Protein AF-A0A1G3JEB6-F1 (afdb_monomer)

Foldseek 3Di:
DPDPPPPPPPPPPPPPPDDLVVFDKDKDAPDWDDDVVQQKIKGAHQIWIDRPQKIKTARMKMWHADPVRDIDIDGCHPHIDIDGDD

Radius of gyration: 20.66 Å; Cα contacts (8 Å, |Δi|>4): 149; chains: 1; bounding box: 63×36×47 Å

pLDDT: mean 85.49, std 15.01, range [52.44, 98.12]

Nearest PDB structures (foldseek):
  2r19-assembly1_A-2  TM=8.642E-01  e=1.914E-05  Escherichia coli K-12
  4uu4-assembly1_A  TM=9.193E-01  e=6.730E-05  Pseudomonas aeruginosa PAO1
  8gak-assembly1_A  TM=9.380E-01  e=1.126E-04  Escherichia coli
  2r1a-assembly2_H  TM=9.233E-01  e=3.532E-04  Escherichia coli K-12
  8onu-assembly1_A  TM=7.527E-01  e=1.883E-04  Acinetobacter baumannii

Sequence (86 aa):
MLPLVLLLLCTNDAMAEQADRDKPVHLEADRVLIDDARQFKSFEGRVHLIQGTLNIHADRIEVREDAGGYQHLTATGHPAKFRQRY

Mean predicted aligned error: 9.11 Å

Secondary structure (DSSP, 8-state):
--SSSGGGG----------GGGSPEEEE-SEEEEEGGGTEEEEEEEEEEEETTEEEEEEEEEEEE-TTSPEEEEEE-TT-EEE---

Solvent-accessible surface area (backbone atoms only — not comparable to full-atom values): 5191 Å² total; per-residue (Å²): 145,84,78,80,79,76,72,75,80,75,72,73,83,75,74,71,75,77,57,39,84,81,39,70,79,45,78,47,49,77,40,77,47,79,38,76,94,71,40,33,36,39,32,32,44,75,18,39,38,37,25,67,59,34,38,37,40,21,42,29,39,38,40,37,51,48,100,84,70,52,76,47,75,50,72,42,45,97,71,50,44,78,47,70,74,133

Structure (mmCIF, N/CA/C/O backbone):
data_AF-A0A1G3JEB6-F1
#
_entry.id   AF-A0A1G3JEB6-F1
#
loop_
_atom_site.group_PDB
_atom_site.id
_atom_site.type_symbol
_atom_site.label_atom_id
_atom_site.label_alt_id
_atom_site.label_comp_id
_atom_site.label_asym_id
_atom_site.label_entity_id
_atom_site.label_seq_id
_atom_site.pdbx_PDB_ins_code
_atom_site.Cartn_x
_atom_site.Cartn_y
_atom_site.Cartn_z
_atom_site.occupancy
_atom_site.B_iso_or_equiv
_atom_site.auth_seq_id
_atom_site.auth_comp_id
_atom_site.auth_asym_id
_atom_site.auth_atom_id
_atom_site.pdbx_PDB_model_num
ATOM 1 N N . MET A 1 1 ? 51.222 20.285 -29.710 1.00 53.34 1 MET A N 1
ATOM 2 C CA . MET A 1 1 ? 50.717 19.806 -28.402 1.00 53.34 1 MET A CA 1
ATOM 3 C C 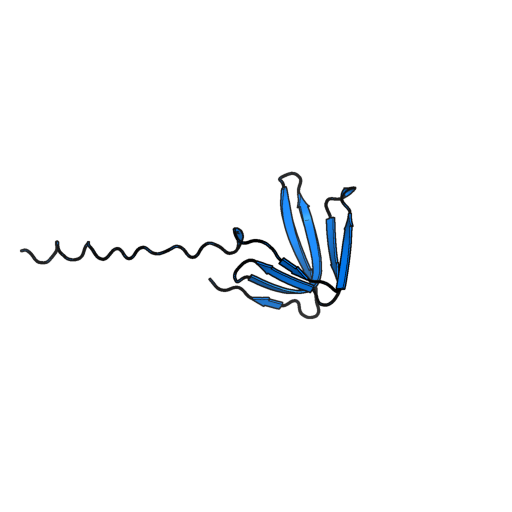. MET A 1 1 ? 49.454 20.589 -28.031 1.00 53.34 1 MET A C 1
ATOM 5 O O . MET A 1 1 ? 49.487 21.382 -27.105 1.00 53.34 1 MET A O 1
ATOM 9 N N . LEU A 1 2 ? 48.371 20.466 -28.811 1.00 52.44 2 LEU A N 1
ATOM 10 C CA . LEU A 1 2 ? 47.167 21.293 -28.618 1.00 52.44 2 LEU A CA 1
ATOM 11 C C . LEU A 1 2 ? 45.839 20.664 -29.123 1.00 52.44 2 LEU A C 1
ATOM 13 O O . LEU A 1 2 ? 45.078 21.363 -29.780 1.00 52.44 2 LEU A O 1
ATOM 17 N N . PRO A 1 3 ? 45.510 19.378 -28.848 1.00 53.38 3 PRO A N 1
ATOM 18 C CA . PRO A 1 3 ? 44.134 18.904 -29.033 1.00 53.38 3 PRO A CA 1
ATOM 19 C C . PRO A 1 3 ? 43.454 18.441 -27.733 1.00 53.38 3 PRO A C 1
ATOM 21 O O . PRO A 1 3 ? 42.344 17.930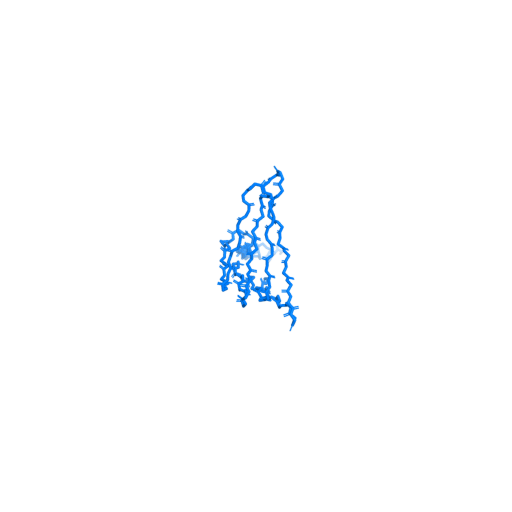 -27.791 1.00 53.38 3 PRO A O 1
ATOM 24 N N . LEU A 1 4 ? 44.091 18.583 -26.562 1.00 54.78 4 LEU A N 1
ATOM 25 C CA . LEU A 1 4 ? 43.558 18.003 -25.318 1.00 54.78 4 LEU A CA 1
ATOM 26 C C . LEU A 1 4 ? 42.544 18.910 -24.591 1.00 54.78 4 LEU A C 1
ATOM 28 O O . LEU A 1 4 ? 41.795 18.437 -23.747 1.00 54.78 4 LEU A O 1
ATOM 32 N N . VAL A 1 5 ? 42.489 20.204 -24.919 1.00 59.19 5 VAL A N 1
ATOM 33 C CA . VAL A 1 5 ? 41.704 21.191 -24.149 1.00 59.19 5 VAL A CA 1
ATOM 34 C C . VAL A 1 5 ? 40.231 21.267 -24.585 1.00 59.19 5 VAL A C 1
ATOM 36 O O . VAL A 1 5 ? 39.395 21.745 -23.827 1.00 59.19 5 VAL A O 1
ATOM 39 N N . LEU A 1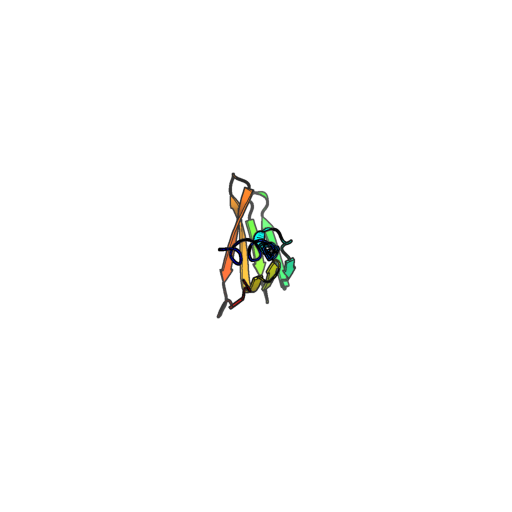 6 ? 39.869 20.757 -25.767 1.00 55.44 6 LEU A N 1
ATOM 40 C CA . LEU A 1 6 ? 38.523 20.964 -26.326 1.00 55.44 6 LEU A CA 1
ATOM 41 C C . LEU A 1 6 ? 37.474 19.925 -25.877 1.00 55.44 6 LEU A C 1
ATOM 43 O O . LEU A 1 6 ? 36.290 20.109 -26.135 1.00 55.44 6 LEU A O 1
ATOM 47 N N . LEU A 1 7 ? 37.868 18.851 -25.182 1.00 58.34 7 LEU A N 1
ATOM 48 C CA . LEU A 1 7 ? 36.946 17.754 -24.844 1.00 58.34 7 LEU A CA 1
ATOM 49 C C . LEU A 1 7 ? 36.162 17.943 -23.529 1.00 58.34 7 LEU A C 1
ATOM 51 O O . LEU A 1 7 ? 35.318 17.111 -23.213 1.00 58.34 7 LEU A O 1
ATOM 55 N N . LEU A 1 8 ? 36.410 19.010 -22.760 1.00 59.66 8 LEU A N 1
ATOM 56 C CA . LEU A 1 8 ? 35.805 19.188 -21.428 1.00 59.66 8 LEU A CA 1
ATOM 57 C C . LEU A 1 8 ? 34.420 19.861 -21.412 1.00 59.66 8 LEU A C 1
ATOM 59 O O . LEU A 1 8 ? 33.835 19.993 -20.343 1.00 59.66 8 LEU A O 1
ATOM 63 N N . LEU A 1 9 ? 33.872 20.276 -22.557 1.00 59.81 9 LEU A N 1
ATOM 64 C CA . LEU A 1 9 ? 32.610 21.036 -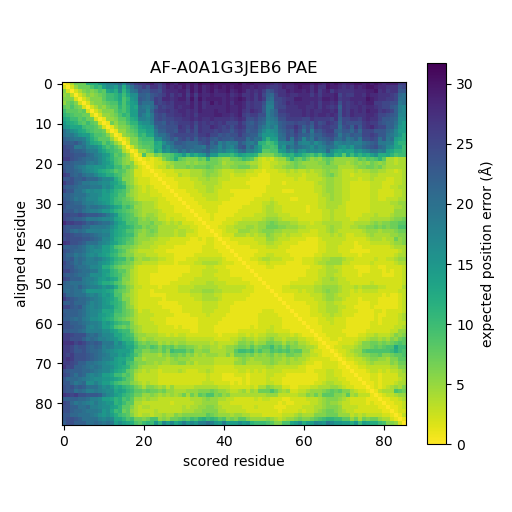22.605 1.00 59.81 9 LEU A CA 1
ATOM 65 C C . LEU A 1 9 ? 31.352 20.176 -22.831 1.00 59.81 9 LEU A C 1
ATOM 67 O O . LEU A 1 9 ? 30.262 20.718 -22.954 1.00 59.81 9 LEU A O 1
ATOM 71 N N . CYS A 1 10 ? 31.475 18.846 -22.863 1.00 57.94 10 CYS A N 1
ATOM 72 C CA . CYS A 1 10 ? 30.333 17.924 -22.929 1.00 57.94 10 CYS A CA 1
ATOM 73 C C . CYS A 1 10 ? 30.061 17.267 -21.569 1.00 57.94 10 CYS A C 1
ATOM 75 O O . CYS A 1 10 ? 29.960 16.046 -21.465 1.00 57.94 10 CYS A O 1
ATOM 77 N N . THR A 1 11 ? 29.948 18.057 -20.503 1.00 61.47 11 THR A N 1
ATOM 78 C CA . THR A 1 11 ? 29.278 17.587 -19.288 1.00 61.47 11 THR A CA 1
ATOM 79 C C . THR A 1 11 ? 27.781 17.676 -19.548 1.00 61.47 11 THR A C 1
ATOM 81 O O . THR A 1 11 ? 27.168 18.709 -19.301 1.00 61.47 11 THR A O 1
ATOM 84 N N . ASN A 1 12 ? 27.210 16.614 -20.124 1.00 62.38 12 ASN A N 1
ATOM 85 C CA . ASN A 1 12 ? 25.764 16.428 -20.117 1.00 62.38 12 ASN A CA 1
ATOM 86 C C . ASN A 1 12 ? 25.300 16.588 -18.669 1.00 62.38 12 ASN A C 1
ATOM 88 O O . ASN A 1 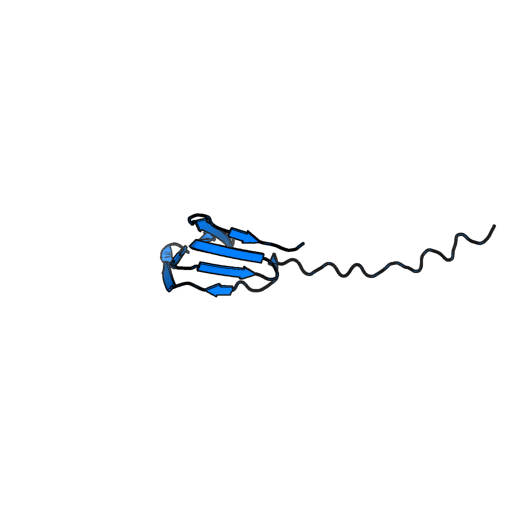12 ? 25.772 15.852 -17.799 1.00 62.38 12 ASN A O 1
ATOM 92 N N . ASP A 1 13 ? 24.392 17.531 -18.425 1.00 57.34 13 ASP A N 1
ATOM 93 C CA . ASP A 1 13 ? 23.560 17.540 -17.234 1.00 57.34 13 ASP A CA 1
ATOM 94 C C . ASP A 1 13 ? 22.885 16.171 -17.154 1.00 57.34 13 ASP A C 1
ATOM 96 O O . ASP A 1 13 ? 21.898 15.885 -17.835 1.00 57.34 13 ASP A O 1
ATOM 100 N N . ALA A 1 14 ? 23.476 15.278 -16.364 1.00 60.12 14 ALA A N 1
ATOM 101 C CA . ALA A 1 14 ? 22.818 14.079 -15.907 1.00 60.12 14 ALA A CA 1
ATOM 102 C C . ALA A 1 14 ? 21.689 14.574 -15.006 1.00 60.12 14 ALA A C 1
ATOM 104 O O . ALA A 1 14 ? 21.873 14.770 -13.806 1.00 60.12 14 ALA A O 1
ATOM 105 N N . MET A 1 15 ? 20.546 14.877 -15.623 1.00 57.75 15 MET A N 1
ATOM 106 C CA . MET A 1 15 ? 19.287 15.098 -14.936 1.00 57.75 15 MET A CA 1
ATOM 107 C C . MET A 1 15 ? 19.051 13.831 -14.126 1.00 57.75 15 MET A C 1
ATOM 109 O O . MET A 1 15 ? 18.643 12.809 -14.672 1.00 57.75 15 MET A O 1
ATOM 113 N N . ALA A 1 16 ? 19.426 13.876 -12.850 1.00 58.53 16 ALA A N 1
ATOM 114 C CA . ALA A 1 16 ? 19.141 12.815 -11.913 1.00 58.53 16 ALA A CA 1
ATOM 115 C C . ALA A 1 16 ? 17.627 12.633 -11.948 1.00 58.53 16 ALA A C 1
ATOM 117 O O . ALA A 1 16 ? 16.878 13.543 -11.579 1.00 58.53 16 ALA A O 1
ATOM 118 N N . GLU A 1 17 ? 17.188 11.502 -12.493 1.00 60.03 17 GLU A N 1
ATOM 119 C CA . GLU A 1 17 ? 15.788 11.126 -12.492 1.00 60.03 17 GLU A CA 1
ATOM 120 C C . GLU A 1 17 ? 15.300 11.235 -11.047 1.00 60.03 17 GLU A C 1
ATOM 122 O O . GLU A 1 17 ? 15.914 10.701 -10.120 1.00 60.03 17 GLU A O 1
ATOM 127 N N . GLN A 1 18 ? 14.281 12.068 -10.834 1.00 63.56 18 GLN A N 1
ATOM 128 C CA . GLN A 1 18 ? 13.822 12.395 -9.494 1.00 63.56 18 GLN A CA 1
ATOM 129 C C . GLN A 1 18 ? 13.347 11.104 -8.833 1.00 63.56 18 GLN A C 1
ATOM 131 O O . GLN A 1 18 ? 12.389 10.500 -9.315 1.00 63.56 18 GLN A O 1
ATOM 136 N N . ALA A 1 19 ? 14.030 10.695 -7.763 1.00 78.69 19 ALA A N 1
ATOM 137 C CA . ALA A 1 19 ? 13.802 9.415 -7.115 1.00 78.69 19 ALA A CA 1
ATOM 138 C C . ALA A 1 19 ? 12.309 9.223 -6.810 1.00 78.69 19 ALA A C 1
ATOM 140 O O . ALA A 1 19 ? 11.666 10.110 -6.245 1.00 78.69 19 ALA A O 1
ATOM 141 N N . ASP A 1 20 ? 11.764 8.049 -7.150 1.00 79.31 20 ASP A N 1
ATOM 142 C CA . ASP A 1 20 ? 10.351 7.702 -6.923 1.00 79.31 20 ASP A CA 1
ATOM 143 C C . ASP A 1 20 ? 9.885 8.003 -5.495 1.00 79.31 20 ASP A C 1
ATOM 145 O O . ASP A 1 20 ? 8.741 8.388 -5.281 1.00 79.31 20 ASP A O 1
ATOM 149 N N . ARG A 1 21 ? 10.795 7.903 -4.521 1.00 82.69 21 ARG A N 1
ATOM 150 C CA . ARG A 1 21 ? 10.550 8.196 -3.106 1.00 82.69 21 ARG A CA 1
ATOM 151 C C . ARG A 1 21 ? 9.976 9.594 -2.848 1.00 82.69 21 ARG A C 1
ATOM 153 O O . ARG A 1 21 ? 9.208 9.751 -1.904 1.00 82.69 21 ARG A O 1
ATOM 160 N N . ASP A 1 22 ? 10.332 10.585 -3.660 1.00 86.06 22 ASP A N 1
ATOM 161 C CA . ASP A 1 22 ? 9.867 11.966 -3.486 1.00 86.06 22 ASP A CA 1
ATOM 162 C C . ASP A 1 22 ? 8.516 12.216 -4.173 1.00 86.06 22 ASP A C 1
ATOM 164 O O . ASP A 1 22 ? 7.924 13.289 -4.040 1.00 86.06 22 ASP A O 1
ATOM 168 N N . LYS A 1 23 ? 8.015 11.240 -4.940 1.00 89.50 23 LYS A N 1
ATOM 169 C CA . LYS A 1 23 ? 6.720 11.335 -5.614 1.00 89.50 23 LYS A CA 1
ATOM 170 C C . LYS A 1 23 ? 5.579 11.001 -4.637 1.00 89.50 23 LYS A C 1
ATOM 172 O O . LYS A 1 23 ? 5.773 10.196 -3.721 1.00 89.50 23 LYS A O 1
ATOM 177 N N . PRO A 1 24 ? 4.375 11.576 -4.834 1.00 91.06 24 PRO A N 1
ATOM 178 C CA . PRO A 1 24 ? 3.196 11.237 -4.039 1.00 91.06 24 PRO A CA 1
ATOM 179 C C . PRO A 1 24 ? 2.846 9.748 -4.123 1.00 91.06 24 PRO A C 1
ATOM 181 O O . PRO A 1 24 ? 2.986 9.135 -5.182 1.00 91.06 24 PRO A O 1
ATOM 184 N N . VAL A 1 25 ? 2.341 9.192 -3.020 1.00 91.69 25 VAL A N 1
ATOM 185 C CA . VAL A 1 25 ? 1.804 7.826 -2.973 1.00 91.69 25 VAL A CA 1
ATOM 186 C C . VAL A 1 25 ? 0.309 7.860 -3.291 1.00 91.69 25 VAL A C 1
ATOM 188 O O . VAL A 1 25 ? -0.461 8.578 -2.650 1.00 91.69 25 VAL A O 1
ATOM 191 N N . HIS A 1 26 ? -0.107 7.050 -4.258 1.00 94.50 26 HIS A N 1
ATOM 192 C CA . HIS A 1 26 ? -1.506 6.756 -4.552 1.00 94.50 26 HIS A CA 1
ATOM 193 C C . HIS A 1 26 ? -1.807 5.304 -4.220 1.00 94.50 26 HIS A C 1
ATOM 195 O O . HIS A 1 26 ? -0.988 4.424 -4.479 1.00 94.50 26 HIS A O 1
ATOM 201 N N . LEU A 1 27 ? -2.963 5.067 -3.607 1.00 95.00 27 LEU A N 1
ATOM 202 C CA . LEU A 1 27 ? -3.334 3.759 -3.092 1.00 95.00 27 LEU A CA 1
ATOM 203 C C . LEU A 1 27 ? -4.832 3.545 -3.296 1.00 95.00 27 LEU A C 1
ATOM 205 O O . LEU A 1 27 ? -5.653 4.252 -2.713 1.00 95.00 27 LEU A O 1
ATOM 209 N N . GLU A 1 28 ? -5.165 2.585 -4.148 1.00 96.62 28 GLU A N 1
ATOM 210 C CA . GLU A 1 28 ? -6.534 2.193 -4.471 1.00 96.62 28 GLU A CA 1
ATOM 211 C C . GLU A 1 28 ? -6.814 0.808 -3.893 1.00 96.62 28 GLU A C 1
ATOM 213 O O . GLU A 1 28 ? -5.954 -0.073 -3.946 1.00 96.62 28 GLU A O 1
ATOM 218 N N . ALA A 1 29 ? -7.997 0.621 -3.309 1.00 97.81 29 ALA A N 1
ATOM 219 C CA . ALA A 1 29 ? -8.431 -0.640 -2.717 1.00 97.81 29 ALA A CA 1
ATOM 220 C C . ALA A 1 29 ? -9.958 -0.690 -2.604 1.00 97.81 29 ALA A C 1
ATOM 222 O O . ALA A 1 29 ? -10.622 0.348 -2.597 1.00 97.81 29 ALA A O 1
ATOM 223 N N . ASP A 1 30 ? -10.509 -1.893 -2.444 1.00 97.94 30 ASP A N 1
ATOM 224 C CA . ASP A 1 30 ? -11.943 -2.084 -2.207 1.00 97.94 30 ASP A CA 1
ATOM 225 C C . ASP A 1 30 ? -12.359 -1.631 -0.794 1.00 97.94 30 ASP A C 1
ATOM 227 O O . ASP A 1 30 ? -13.486 -1.177 -0.580 1.00 97.94 30 ASP A O 1
ATOM 231 N N . ARG A 1 31 ? -11.470 -1.790 0.195 1.00 97.38 31 ARG A N 1
ATOM 232 C CA . ARG A 1 31 ? -11.719 -1.442 1.600 1.00 97.38 31 ARG A CA 1
ATOM 233 C C . ARG A 1 31 ? -10.497 -0.817 2.247 1.00 97.38 31 ARG A C 1
ATOM 235 O O . ARG A 1 31 ? -9.364 -1.201 1.964 1.00 97.38 31 ARG A O 1
ATOM 242 N N . VAL A 1 32 ? -10.756 0.094 3.181 1.00 96.94 32 VAL A N 1
ATOM 243 C CA . VAL A 1 32 ? -9.733 0.733 4.009 1.00 96.94 32 VAL A CA 1
ATOM 244 C C . VAL A 1 32 ? -10.160 0.665 5.469 1.00 96.94 32 VAL A C 1
ATOM 246 O O . VAL A 1 32 ? -11.284 1.032 5.808 1.00 96.94 32 VAL A O 1
ATOM 249 N N . LEU A 1 33 ? -9.253 0.211 6.327 1.00 96.75 33 LEU A N 1
ATOM 250 C CA . LEU A 1 33 ? -9.359 0.318 7.777 1.00 96.75 33 LEU A CA 1
ATOM 251 C C . LEU A 1 33 ? -8.265 1.260 8.268 1.00 96.75 33 LEU A C 1
ATOM 253 O O . LEU A 1 33 ? -7.106 1.135 7.875 1.00 96.75 33 LEU A O 1
ATOM 257 N N . ILE A 1 34 ? -8.651 2.199 9.124 1.00 95.75 34 ILE A N 1
ATOM 258 C CA . ILE A 1 34 ? -7.766 3.204 9.708 1.00 95.75 34 ILE A CA 1
ATOM 259 C C . ILE A 1 34 ? -7.872 3.080 11.224 1.00 95.75 34 ILE A C 1
ATOM 261 O O . ILE A 1 34 ? -8.969 3.123 11.779 1.00 95.75 34 ILE A O 1
ATOM 265 N N . ASP A 1 35 ? -6.727 2.909 11.873 1.00 94.56 35 ASP A N 1
ATOM 266 C CA . ASP A 1 35 ? -6.574 2.870 13.321 1.00 94.56 35 ASP A CA 1
ATOM 267 C C . ASP A 1 35 ? -5.535 3.924 13.721 1.00 94.56 35 ASP A C 1
ATOM 269 O O . ASP A 1 35 ? -4.330 3.663 13.786 1.00 94.56 35 ASP A O 1
ATOM 273 N N . ASP A 1 36 ? -6.014 5.149 13.945 1.00 91.00 36 ASP A N 1
ATOM 274 C CA . ASP A 1 36 ? -5.162 6.294 14.282 1.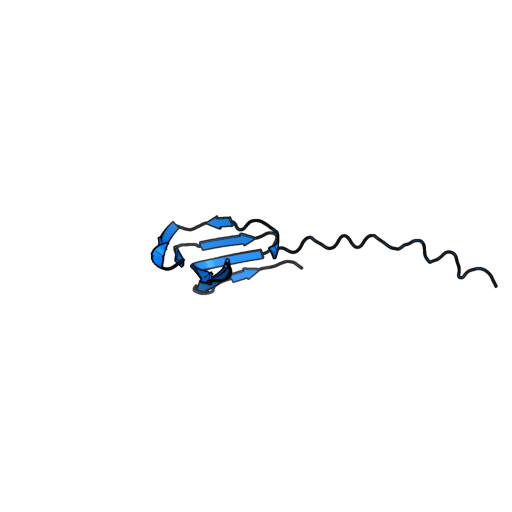00 91.00 36 ASP A CA 1
ATOM 275 C C . ASP A 1 36 ? -4.501 6.134 15.657 1.00 91.00 36 ASP A C 1
ATOM 277 O O . ASP A 1 36 ? -3.372 6.584 15.861 1.00 91.00 36 ASP A O 1
ATOM 281 N N . ALA A 1 37 ? -5.156 5.439 16.594 1.00 91.94 37 ALA A N 1
ATOM 282 C CA . ALA A 1 37 ? -4.592 5.170 17.916 1.00 91.94 37 ALA A CA 1
ATOM 283 C C . ALA A 1 37 ? -3.330 4.299 17.823 1.00 91.94 37 ALA A C 1
ATOM 285 O O . ALA A 1 37 ? -2.410 4.445 18.628 1.00 91.94 37 ALA A O 1
ATOM 286 N N . ARG A 1 38 ? -3.275 3.407 16.828 1.00 90.38 38 ARG A N 1
ATOM 287 C CA . ARG A 1 38 ? -2.137 2.514 16.572 1.00 90.38 38 ARG A CA 1
ATOM 288 C C . ARG A 1 38 ? -1.271 2.943 15.389 1.00 90.38 38 ARG A C 1
ATOM 290 O O . ARG A 1 38 ? -0.368 2.188 15.032 1.00 90.38 38 ARG A O 1
ATOM 297 N N . GLN A 1 39 ? -1.534 4.113 14.796 1.00 91.75 39 GLN A N 1
ATOM 298 C CA . GLN A 1 39 ? -0.839 4.617 13.602 1.00 91.75 39 GLN A CA 1
ATOM 299 C C . GLN A 1 39 ? -0.770 3.558 12.485 1.00 91.75 39 GLN A C 1
ATOM 301 O O . GLN A 1 39 ? 0.272 3.316 11.871 1.00 91.75 39 GLN A O 1
ATOM 306 N N . PHE A 1 40 ? -1.896 2.875 12.259 1.00 94.12 40 PHE A N 1
ATOM 307 C CA . PHE A 1 40 ? -2.004 1.725 11.369 1.00 94.12 40 PHE A CA 1
ATOM 308 C C . PHE A 1 40 ? -3.115 1.930 10.341 1.00 94.12 40 PHE A C 1
ATOM 310 O O . PHE A 1 40 ? -4.225 2.337 10.678 1.00 94.12 40 PHE A O 1
ATOM 317 N N . LYS A 1 41 ? -2.839 1.593 9.080 1.00 96.25 41 LYS A N 1
ATOM 318 C CA . LYS A 1 41 ? -3.837 1.568 8.005 1.00 96.25 41 LYS A CA 1
ATOM 319 C C . LYS A 1 41 ? -3.733 0.248 7.256 1.00 96.25 41 LYS A C 1
ATOM 321 O O . LYS A 1 41 ? -2.631 -0.168 6.914 1.00 96.25 41 LYS A O 1
ATOM 326 N N . SER A 1 42 ? -4.855 -0.399 6.968 1.00 97.06 42 SER A N 1
ATOM 327 C CA . SER A 1 42 ? -4.883 -1.576 6.097 1.00 97.06 42 SER A CA 1
ATOM 328 C C . SER A 1 42 ? -5.826 -1.368 4.928 1.00 97.06 42 SER A C 1
ATOM 330 O O . SER A 1 42 ? -6.982 -0.989 5.104 1.00 97.06 42 SER A O 1
ATOM 332 N N . PHE A 1 43 ? -5.323 -1.672 3.745 1.00 97.56 43 PHE A N 1
ATOM 333 C CA . PHE A 1 43 ? -6.021 -1.607 2.475 1.00 97.56 43 PHE A CA 1
ATOM 334 C C . PHE A 1 43 ? -6.232 -3.032 1.993 1.00 97.56 43 PHE A C 1
ATOM 336 O O . PHE A 1 43 ? -5.284 -3.817 2.002 1.00 97.56 43 PHE A O 1
ATOM 343 N N . GLU A 1 44 ? -7.453 -3.381 1.605 1.00 97.50 44 GLU A N 1
ATOM 344 C CA . GLU A 1 44 ? -7.823 -4.748 1.238 1.00 97.50 44 GLU A CA 1
ATOM 345 C C . GLU A 1 44 ? -8.669 -4.783 -0.030 1.00 97.50 44 GLU A C 1
ATOM 347 O O . GLU A 1 44 ? -9.529 -3.927 -0.241 1.00 97.50 44 GLU A O 1
ATOM 352 N N . GLY A 1 45 ? -8.454 -5.828 -0.829 1.00 95.88 45 GLY A N 1
ATOM 353 C CA . GLY A 1 45 ? -9.177 -6.077 -2.070 1.00 95.88 45 GLY A CA 1
ATOM 354 C C . GLY A 1 45 ? -8.575 -5.307 -3.239 1.00 95.88 45 GLY A C 1
ATOM 355 O O . GLY A 1 45 ? -8.670 -4.083 -3.298 1.00 95.88 45 GLY A O 1
ATOM 356 N N . ARG A 1 46 ? -7.944 -6.054 -4.161 1.00 96.00 46 ARG A N 1
ATOM 357 C CA . ARG A 1 46 ? -7.336 -5.558 -5.413 1.00 96.00 46 ARG A CA 1
ATOM 358 C C . ARG A 1 46 ? -6.522 -4.281 -5.203 1.00 96.00 46 ARG A C 1
ATOM 360 O O . ARG A 1 46 ? -6.705 -3.292 -5.905 1.00 96.00 46 ARG A O 1
ATOM 367 N N . VAL A 1 47 ? -5.628 -4.319 -4.221 1.00 97.94 47 VAL A N 1
ATOM 368 C CA . VAL A 1 47 ? -4.876 -3.142 -3.812 1.00 97.94 47 VAL A CA 1
ATOM 369 C C . VAL A 1 47 ? -3.854 -2.782 -4.882 1.00 97.94 47 VAL A C 1
ATOM 371 O O . VAL A 1 47 ? -3.072 -3.636 -5.312 1.00 97.94 47 VAL A O 1
ATOM 374 N N . HIS A 1 48 ? -3.835 -1.514 -5.285 1.00 97.62 48 HIS A N 1
ATOM 375 C CA . HIS A 1 48 ? -2.865 -0.962 -6.223 1.00 97.62 48 HIS A CA 1
ATOM 376 C C . HIS A 1 48 ? -2.204 0.276 -5.621 1.00 97.62 48 HIS A C 1
ATOM 378 O O . HIS A 1 48 ? -2.859 1.287 -5.381 1.00 97.62 48 HIS A O 1
ATOM 384 N N . LEU A 1 49 ? -0.899 0.181 -5.363 1.00 96.38 49 LEU A N 1
ATOM 385 C CA . LEU A 1 49 ? -0.065 1.295 -4.923 1.00 96.38 49 LEU A CA 1
ATOM 386 C C . LEU A 1 49 ? 0.781 1.808 -6.085 1.00 96.38 49 LEU A C 1
ATOM 388 O O . LEU A 1 49 ? 1.434 1.018 -6.771 1.00 96.38 49 LEU A O 1
ATOM 392 N N . ILE A 1 50 ? 0.814 3.128 -6.252 1.00 95.56 50 ILE A N 1
ATOM 393 C CA . ILE A 1 50 ? 1.645 3.831 -7.230 1.00 95.56 50 ILE A CA 1
ATOM 394 C C . ILE A 1 50 ? 2.452 4.920 -6.518 1.00 95.56 50 ILE A C 1
ATOM 396 O O . ILE A 1 50 ? 1.887 5.720 -5.775 1.00 95.56 50 ILE A O 1
ATOM 400 N N . GLN A 1 51 ? 3.760 4.979 -6.773 1.00 93.62 51 GLN A N 1
ATOM 401 C CA . GLN A 1 51 ? 4.629 6.070 -6.330 1.00 93.62 51 GLN A CA 1
ATOM 402 C C . GLN A 1 51 ? 5.687 6.371 -7.402 1.00 93.62 51 GLN A C 1
ATOM 404 O O . GLN A 1 51 ? 6.679 5.662 -7.534 1.00 93.62 51 GLN A O 1
ATOM 409 N N . GLY A 1 52 ? 5.466 7.401 -8.220 1.00 91.88 52 GLY A N 1
ATOM 410 C CA . GLY A 1 52 ? 6.311 7.617 -9.399 1.00 91.88 52 GLY A CA 1
ATOM 411 C C . GLY A 1 52 ? 6.220 6.429 -10.361 1.00 91.88 52 GLY A C 1
ATOM 412 O O . GLY A 1 52 ? 5.134 6.103 -10.841 1.00 91.88 52 GLY A O 1
ATOM 413 N N . THR A 1 53 ? 7.343 5.770 -10.638 1.00 92.62 53 THR A N 1
ATOM 414 C CA . THR A 1 53 ? 7.401 4.549 -11.453 1.00 92.62 53 THR A CA 1
ATOM 415 C C . THR A 1 53 ? 7.153 3.263 -10.655 1.00 92.62 53 THR A C 1
ATOM 417 O O . THR A 1 53 ? 6.863 2.220 -11.257 1.00 92.62 53 THR A O 1
ATOM 420 N N . LEU A 1 54 ? 7.211 3.325 -9.319 1.00 92.88 54 LEU A N 1
ATOM 421 C CA . LEU A 1 54 ? 6.904 2.206 -8.434 1.00 92.88 54 LEU A CA 1
ATOM 422 C C . LEU A 1 54 ? 5.420 1.837 -8.539 1.00 92.88 54 LEU A C 1
ATOM 424 O O . LEU A 1 54 ? 4.540 2.674 -8.365 1.00 92.88 54 LEU A O 1
ATOM 428 N N . ASN A 1 55 ? 5.151 0.563 -8.801 1.00 95.56 55 ASN A N 1
ATOM 429 C CA . ASN A 1 55 ? 3.830 -0.044 -8.869 1.00 95.56 55 ASN A CA 1
ATOM 430 C C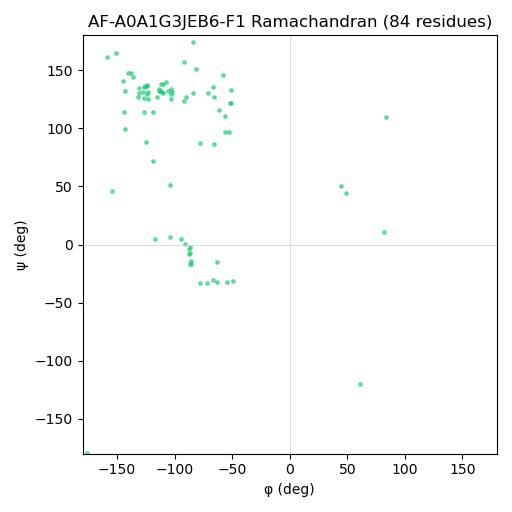 . ASN A 1 55 ? 3.807 -1.334 -8.048 1.00 95.56 55 ASN A C 1
ATOM 432 O O . ASN A 1 55 ? 4.614 -2.239 -8.284 1.00 95.56 55 ASN A O 1
ATOM 436 N N . ILE A 1 56 ? 2.850 -1.446 -7.129 1.00 96.44 56 ILE A N 1
ATOM 437 C CA . ILE A 1 56 ? 2.635 -2.647 -6.318 1.00 96.44 56 ILE A CA 1
ATOM 438 C C . ILE A 1 56 ? 1.178 -3.088 -6.441 1.00 96.44 56 ILE A C 1
ATOM 440 O O . ILE A 1 56 ? 0.271 -2.307 -6.171 1.00 96.44 56 ILE A O 1
ATOM 444 N N . HIS A 1 57 ? 0.962 -4.351 -6.807 1.00 97.69 57 HIS A N 1
ATOM 445 C CA . HIS A 1 57 ? -0.348 -5.001 -6.756 1.00 97.69 57 HIS A CA 1
ATOM 446 C C . HIS A 1 57 ? -0.358 -6.073 -5.671 1.00 97.69 57 HIS A C 1
ATOM 448 O O . HIS A 1 57 ? 0.542 -6.916 -5.626 1.00 97.69 57 HIS A O 1
ATOM 454 N N . ALA A 1 58 ? -1.380 -6.063 -4.822 1.00 98.12 58 ALA A N 1
ATOM 455 C CA . ALA A 1 58 ? -1.502 -6.986 -3.702 1.00 98.12 58 ALA A CA 1
ATOM 456 C C . ALA A 1 58 ? -2.971 -7.254 -3.344 1.00 98.12 58 ALA A C 1
ATOM 458 O O . ALA A 1 58 ? -3.869 -6.510 -3.733 1.00 98.12 58 ALA A O 1
ATOM 459 N N . ASP A 1 59 ? -3.210 -8.305 -2.561 1.00 98.00 59 ASP A N 1
ATOM 460 C CA . ASP A 1 59 ? -4.531 -8.560 -1.978 1.00 98.00 59 ASP A CA 1
ATOM 461 C C . ASP A 1 59 ? -4.763 -7.647 -0.761 1.00 98.00 59 ASP A C 1
ATOM 463 O O . ASP A 1 59 ? -5.886 -7.199 -0.521 1.00 98.00 59 ASP A O 1
ATOM 467 N N . ARG A 1 60 ? -3.687 -7.344 -0.018 1.00 97.69 60 ARG A N 1
ATOM 468 C CA . ARG A 1 60 ? -3.676 -6.456 1.149 1.00 97.69 60 ARG A CA 1
ATOM 469 C C . ARG A 1 60 ? -2.374 -5.661 1.239 1.00 97.69 60 ARG A C 1
ATOM 471 O O . ARG A 1 60 ? -1.297 -6.214 1.011 1.00 97.69 60 ARG A O 1
ATOM 478 N N . ILE A 1 61 ? -2.468 -4.392 1.634 1.00 97.69 61 ILE A N 1
ATOM 479 C CA . ILE A 1 61 ? -1.321 -3.569 2.041 1.00 97.6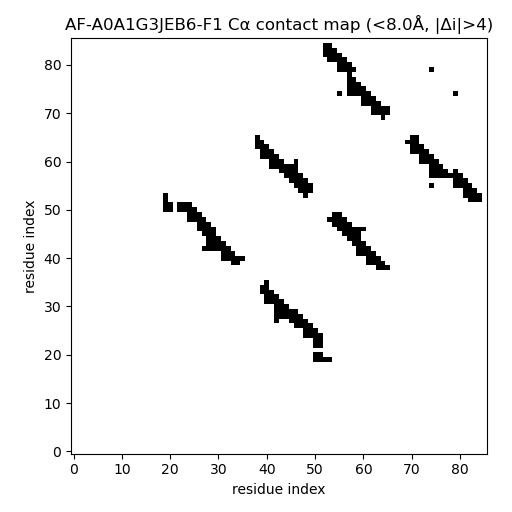9 61 ILE A CA 1
ATOM 480 C C . ILE A 1 61 ? -1.569 -3.023 3.443 1.00 97.69 61 ILE A C 1
ATOM 482 O O . ILE A 1 61 ? -2.610 -2.432 3.712 1.00 97.69 61 ILE A O 1
ATOM 486 N N . GLU A 1 62 ? -0.598 -3.199 4.329 1.00 97.25 62 GLU A N 1
ATOM 487 C CA . GLU A 1 62 ? -0.575 -2.583 5.653 1.00 97.25 62 GLU A CA 1
ATOM 488 C C . GLU A 1 62 ? 0.441 -1.449 5.686 1.00 97.25 62 GLU A C 1
ATOM 490 O O . GLU A 1 62 ? 1.580 -1.645 5.270 1.00 97.25 62 GLU A O 1
ATOM 495 N N . VAL A 1 63 ? 0.043 -0.293 6.209 1.00 95.31 63 VAL A N 1
ATOM 496 C CA . VAL A 1 63 ? 0.896 0.876 6.424 1.00 95.31 63 VAL A CA 1
ATOM 497 C C . VAL A 1 63 ? 0.997 1.125 7.922 1.00 95.31 63 VAL A C 1
ATOM 499 O O . VAL A 1 63 ? -0.022 1.226 8.609 1.00 95.31 63 VAL A O 1
ATOM 502 N N . ARG A 1 64 ? 2.225 1.220 8.428 1.00 94.06 64 ARG A N 1
ATOM 503 C CA . ARG A 1 64 ? 2.535 1.594 9.812 1.00 94.06 64 ARG A CA 1
ATOM 504 C C . ARG A 1 64 ? 3.454 2.790 9.820 1.00 94.06 64 ARG A C 1
ATOM 506 O O . ARG A 1 64 ? 4.422 2.795 9.070 1.00 94.06 64 ARG A O 1
ATOM 513 N N . GLU A 1 65 ? 3.178 3.747 10.685 1.00 90.12 65 GLU A N 1
ATOM 514 C CA . GLU A 1 65 ? 4.097 4.847 10.950 1.00 90.12 65 GLU A CA 1
ATOM 515 C C . GLU A 1 65 ? 4.821 4.595 12.273 1.00 90.12 65 GLU A C 1
ATOM 517 O O . GLU A 1 65 ? 4.201 4.208 13.267 1.00 90.12 65 GLU A O 1
ATOM 522 N N . ASP A 1 66 ? 6.144 4.737 12.276 1.00 87.88 66 ASP A N 1
ATOM 523 C CA . ASP A 1 66 ? 6.922 4.684 13.510 1.00 87.88 66 ASP A CA 1
ATOM 524 C C . ASP A 1 66 ? 6.946 6.042 14.231 1.00 87.88 66 ASP A C 1
ATOM 526 O O . ASP A 1 66 ? 6.470 7.057 13.728 1.00 87.88 66 ASP A O 1
ATOM 530 N N . ALA A 1 67 ? 7.523 6.078 15.435 1.00 87.81 67 ALA A N 1
ATOM 531 C CA . ALA A 1 67 ? 7.600 7.304 16.233 1.00 87.81 67 ALA A CA 1
ATOM 532 C C . ALA A 1 67 ? 8.440 8.425 15.582 1.00 87.81 67 ALA A C 1
ATOM 534 O O . ALA A 1 67 ? 8.372 9.569 16.026 1.00 87.81 67 ALA A O 1
ATOM 535 N N . GLY A 1 68 ? 9.247 8.105 14.564 1.00 87.44 68 GLY A N 1
ATOM 536 C CA . GLY A 1 68 ? 10.025 9.063 13.782 1.00 87.44 68 GLY A CA 1
ATOM 537 C C . GLY A 1 68 ? 9.294 9.583 12.541 1.00 87.44 68 GLY A C 1
ATOM 538 O O . GLY A 1 68 ? 9.874 10.388 11.813 1.00 87.44 68 GLY A O 1
ATOM 539 N N . GLY A 1 69 ? 8.056 9.142 12.292 1.00 82.94 69 GLY A N 1
ATOM 540 C CA . GLY A 1 69 ? 7.277 9.507 11.109 1.00 82.94 69 GLY A CA 1
ATOM 541 C C . GLY A 1 69 ? 7.624 8.690 9.861 1.00 82.94 69 GLY A C 1
ATOM 542 O O . GLY A 1 69 ? 7.208 9.050 8.758 1.00 82.94 69 GLY A O 1
ATOM 543 N N . TYR A 1 70 ? 8.399 7.604 9.985 1.00 83.25 70 TYR A N 1
ATOM 544 C CA . TYR A 1 70 ? 8.706 6.750 8.839 1.00 83.25 70 TYR A CA 1
ATOM 545 C C . TYR A 1 70 ? 7.594 5.737 8.603 1.00 83.25 70 TYR A C 1
ATOM 547 O O . TYR A 1 70 ? 7.185 5.001 9.502 1.00 83.25 70 TYR A O 1
ATOM 555 N N . GLN A 1 71 ? 7.152 5.655 7.350 1.00 87.94 71 GLN A N 1
ATOM 556 C CA . GLN A 1 71 ? 6.111 4.728 6.931 1.00 87.94 71 GLN A CA 1
ATOM 557 C C . GLN A 1 71 ? 6.711 3.406 6.447 1.00 87.94 71 GLN A C 1
ATOM 559 O O . GLN A 1 71 ? 7.522 3.368 5.521 1.00 87.94 71 GLN A O 1
ATOM 564 N N . HIS A 1 72 ? 6.281 2.312 7.065 1.00 91.06 72 HIS A N 1
ATOM 565 C CA . HIS A 1 72 ? 6.553 0.943 6.648 1.00 91.06 72 HIS A CA 1
ATOM 566 C C . HIS A 1 72 ? 5.327 0.353 5.961 1.00 91.06 72 HIS A C 1
ATOM 568 O O . HIS A 1 72 ? 4.231 0.369 6.522 1.00 91.06 72 HIS A O 1
ATOM 574 N N . LEU A 1 73 ? 5.532 -0.216 4.770 1.00 93.12 73 LEU A N 1
ATOM 575 C CA . LEU A 1 73 ? 4.487 -0.890 4.009 1.00 93.12 73 LEU A CA 1
ATOM 576 C C . LEU A 1 73 ? 4.751 -2.392 3.927 1.00 93.12 73 LEU A C 1
ATOM 578 O O . LEU A 1 73 ? 5.851 -2.819 3.586 1.00 93.12 73 LEU A O 1
ATOM 582 N N . THR A 1 74 ? 3.727 -3.196 4.202 1.00 95.75 74 THR A N 1
ATOM 583 C CA . THR A 1 74 ? 3.753 -4.652 4.010 1.00 95.75 74 THR A CA 1
ATOM 584 C C . THR A 1 74 ? 2.680 -5.044 3.005 1.00 95.75 74 THR A C 1
ATOM 586 O O . THR A 1 74 ? 1.493 -4.895 3.282 1.00 95.75 74 THR A O 1
ATOM 589 N N . ALA A 1 75 ? 3.092 -5.545 1.839 1.00 97.00 75 ALA A N 1
ATOM 590 C CA . ALA A 1 75 ? 2.195 -5.993 0.777 1.00 97.00 75 ALA A CA 1
ATOM 591 C C . ALA A 1 75 ? 2.106 -7.525 0.757 1.00 97.00 75 ALA A C 1
ATOM 593 O O . ALA A 1 75 ? 3.124 -8.207 0.660 1.00 97.00 75 ALA A O 1
ATOM 594 N N . THR A 1 76 ? 0.890 -8.064 0.832 1.00 97.44 76 THR A N 1
ATOM 595 C CA . THR A 1 76 ? 0.627 -9.511 0.833 1.00 97.44 76 THR A CA 1
ATOM 596 C C . THR A 1 76 ? -0.362 -9.863 -0.273 1.00 97.44 76 THR A C 1
ATOM 598 O O . THR A 1 76 ? -1.360 -9.171 -0.466 1.00 97.44 76 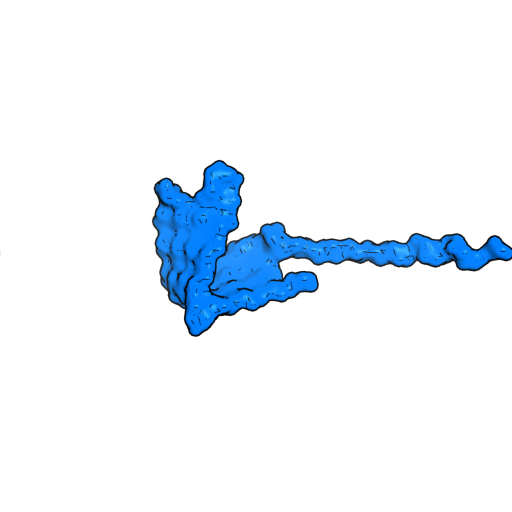THR A O 1
ATOM 601 N N . GLY A 1 77 ? -0.106 -10.946 -1.003 1.00 95.00 77 GLY A N 1
ATOM 602 C CA . GLY A 1 77 ? -1.035 -11.463 -2.005 1.00 95.00 77 GLY A CA 1
ATOM 603 C C . GLY A 1 77 ? -0.560 -12.763 -2.644 1.00 95.00 77 GLY A C 1
ATOM 604 O O . GLY A 1 77 ? 0.521 -13.256 -2.316 1.00 95.00 77 GLY A O 1
ATOM 605 N N . HIS A 1 78 ? -1.345 -13.289 -3.585 1.00 92.25 78 HIS A N 1
ATOM 606 C CA . HIS A 1 78 ? -1.104 -14.588 -4.230 1.00 92.25 78 HIS A CA 1
ATOM 607 C C . HIS A 1 78 ? -0.881 -14.500 -5.759 1.00 92.25 78 HIS A C 1
ATOM 609 O O . HIS A 1 78 ? -1.729 -14.955 -6.528 1.00 92.25 78 HIS A O 1
ATOM 615 N N . PRO A 1 79 ? 0.252 -13.983 -6.271 1.00 90.81 79 PRO A N 1
ATOM 616 C CA . PRO A 1 79 ? 1.364 -13.335 -5.581 1.00 90.81 79 PRO A CA 1
ATOM 617 C C . PRO A 1 79 ? 1.179 -11.812 -5.489 1.00 90.81 79 PRO A C 1
ATOM 619 O O . PRO A 1 79 ? 0.532 -11.201 -6.342 1.00 90.81 79 PRO A O 1
ATOM 622 N N . ALA A 1 80 ? 1.838 -11.177 -4.518 1.00 94.69 80 ALA A N 1
ATOM 623 C CA . ALA A 1 80 ? 2.085 -9.738 -4.594 1.00 94.69 80 ALA A CA 1
ATOM 624 C C . ALA A 1 80 ? 3.055 -9.441 -5.754 1.00 94.69 80 ALA A C 1
ATOM 626 O O . ALA A 1 80 ? 4.056 -10.138 -5.933 1.00 94.69 80 ALA A O 1
ATOM 627 N N . LYS A 1 81 ? 2.757 -8.419 -6.560 1.00 96.00 81 LYS A N 1
ATOM 628 C CA . LYS A 1 81 ? 3.576 -8.015 -7.711 1.00 96.00 81 LYS A CA 1
ATOM 629 C C . LYS A 1 81 ? 4.179 -6.646 -7.457 1.00 96.00 81 LYS A C 1
ATOM 631 O O . LYS A 1 81 ? 3.468 -5.728 -7.069 1.00 96.00 81 LYS A O 1
ATOM 636 N N . PHE A 1 82 ? 5.466 -6.514 -7.741 1.00 94.75 82 PHE A N 1
ATOM 637 C CA . PHE A 1 82 ? 6.228 -5.277 -7.615 1.00 94.75 82 PHE A CA 1
ATOM 638 C C . PHE A 1 82 ? 6.871 -4.944 -8.960 1.00 94.75 82 PHE A C 1
ATOM 640 O O . PHE A 1 82 ? 7.414 -5.827 -9.630 1.00 94.75 82 PHE A O 1
ATOM 647 N N . ARG A 1 83 ? 6.825 -3.674 -9.355 1.00 92.81 83 ARG A N 1
ATOM 648 C CA . ARG A 1 83 ? 7.524 -3.155 -10.529 1.00 92.81 83 ARG A CA 1
ATOM 649 C C . ARG A 1 83 ? 8.036 -1.753 -10.235 1.00 92.81 83 ARG A C 1
ATOM 651 O O . ARG A 1 83 ? 7.262 -0.913 -9.804 1.00 92.81 83 ARG A O 1
ATOM 658 N N . GLN A 1 84 ? 9.299 -1.496 -10.540 1.00 89.56 84 GLN A N 1
ATOM 659 C CA . GLN A 1 84 ? 9.907 -0.171 -10.472 1.00 89.56 84 GLN A CA 1
ATOM 660 C C . GLN A 1 84 ? 10.787 0.036 -11.709 1.00 89.56 84 GLN A C 1
ATOM 662 O O . GLN A 1 84 ? 11.328 -0.939 -12.242 1.00 89.56 84 GLN A O 1
ATOM 667 N N . ARG A 1 85 ? 10.888 1.271 -12.203 1.00 82.00 85 ARG A N 1
ATOM 668 C CA . ARG A 1 85 ? 11.882 1.673 -13.204 1.00 82.00 85 ARG A CA 1
ATOM 669 C C . ARG A 1 85 ? 12.927 2.549 -12.504 1.00 82.00 85 ARG A C 1
ATOM 671 O O . ARG A 1 85 ? 12.579 3.301 -11.603 1.00 82.00 85 ARG A O 1
ATOM 678 N N . TYR A 1 86 ? 14.189 2.353 -12.862 1.00 69.00 86 TYR A N 1
ATOM 679 C CA . TYR A 1 86 ? 15.338 3.062 -12.299 1.00 69.00 86 TYR A CA 1
ATOM 680 C C . TYR A 1 86 ? 15.900 4.036 -13.318 1.00 69.00 86 TYR A C 1
ATOM 682 O O . TYR A 1 86 ? 15.793 3.691 -14.522 1.00 69.00 86 TYR A O 1
#